Protein AF-A0A3P9Q707-F1 (afdb_monomer)

pLDDT: mean 79.88, std 14.09, range [32.94, 90.94]

Radius of gyration: 13.29 Å; Cα contacts (8 Å, |Δi|>4): 215; chains: 1; bounding box: 40×25×34 Å

InterPro domains:
  IPR003746 Protein of unknown function DUF167 [MF_00634] (20-109)
  IPR003746 Protein of unknown function DUF167 [PF02594] (24-94)
  IPR003746 Protein of unknown function DUF167 [PTHR13420] (4-111)
  IPR003746 Protein of unknown function DUF167 [SM01152] (20-96)
  IPR003746 Protein of unknown function DUF167 [TIGR00251] (25-94)
  IPR036591 YggU-like superfamily [G3DSA:3.30.1200.10] (14-111)
  IPR036591 YggU-like superfamily [SSF69786] (16-109)

Nearest PDB structures (foldseek):
  1n91-assembly1_A  TM=7.896E-01  e=5.442E-08  Escherichia coli O157:H7 str. EDL933
  1yh5-assembly1_A  TM=7.924E-01  e=1.393E-06  Escherichia coli O157:H7 str. EDL933
  8rug-assembly1_B  TM=6.587E-01  e=2.582E+00  Rhizobium etli
  7ou1-assembly1_BBB  TM=6.668E-01  e=3.124E+00  Rhizobium etli CFN 42
  8rua-assembly1_A  TM=6.403E-01  e=3.124E+00  Rhizobium etli

Secondary structure (DSSP, 8-state):
-----------S--SEEE-TTS-EEEEEEEEES-SS-EEEEE-SS-EEEEESS-SSTTHHHHHHHHHHHHHHT--GGGEEEEE-TTSSEEEEEE-SS--HHHHHHHHHHTB-

Mean predicted aligned error: 7.82 Å

Structure (mmCIF, N/CA/C/O backbone):
data_AF-A0A3P9Q707-F1
#
_entry.id   AF-A0A3P9Q707-F1
#
loop_
_atom_site.group_PDB
_atom_site.id
_atom_site.type_symbol
_atom_site.label_atom_id
_atom_site.label_alt_id
_atom_site.label_comp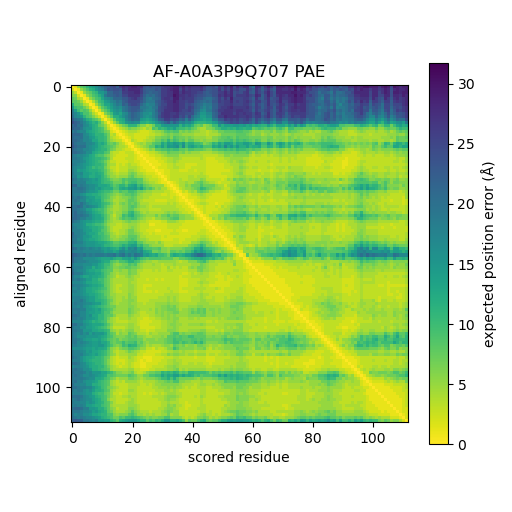_id
_atom_site.label_asym_id
_atom_site.label_entity_id
_atom_site.label_seq_id
_atom_site.pdbx_PDB_ins_code
_atom_site.Cartn_x
_atom_site.Cartn_y
_atom_site.Cartn_z
_atom_site.occupancy
_atom_site.B_iso_or_equiv
_atom_site.auth_seq_id
_atom_site.auth_comp_id
_atom_site.auth_asym_id
_atom_site.auth_atom_id
_atom_site.pdbx_PDB_model_num
ATOM 1 N N . MET A 1 1 ? 28.993 -8.602 8.055 1.00 51.03 1 MET A N 1
ATOM 2 C CA . MET A 1 1 ? 27.644 -8.367 8.637 1.00 51.03 1 MET A CA 1
ATOM 3 C C . MET A 1 1 ? 27.630 -6.947 9.189 1.00 51.03 1 MET A C 1
ATOM 5 O O . MET A 1 1 ? 28.672 -6.602 9.733 1.00 51.03 1 MET A O 1
ATOM 9 N N . PRO A 1 2 ? 26.581 -6.105 9.034 1.00 50.72 2 PRO A N 1
ATOM 10 C CA . PRO A 1 2 ? 25.246 -6.382 9.597 1.00 50.72 2 PRO A CA 1
ATOM 11 C C . PRO A 1 2 ? 24.050 -5.715 8.859 1.00 50.72 2 PRO A C 1
ATOM 13 O O . PRO A 1 2 ? 24.173 -4.650 8.266 1.00 50.72 2 PRO A O 1
ATOM 16 N N . ARG A 1 3 ? 22.828 -6.246 8.982 1.00 32.94 3 ARG A N 1
ATOM 17 C CA . ARG A 1 3 ? 21.624 -5.395 8.921 1.00 32.94 3 ARG A CA 1
ATOM 18 C C . ARG A 1 3 ? 20.714 -5.767 10.079 1.00 32.94 3 ARG A C 1
ATOM 20 O O . ARG A 1 3 ? 20.107 -6.830 10.086 1.00 32.94 3 ARG A O 1
ATOM 27 N N . LYS A 1 4 ? 20.683 -4.862 11.065 1.00 35.31 4 LYS A N 1
ATOM 28 C CA . LYS A 1 4 ? 19.700 -4.798 12.148 1.00 35.31 4 LYS A CA 1
ATOM 29 C C . LYS A 1 4 ? 18.305 -4.965 11.541 1.00 35.31 4 LYS A C 1
ATOM 31 O O . LYS A 1 4 ? 17.790 -4.027 10.937 1.00 35.31 4 LYS A O 1
ATOM 36 N N . GLN A 1 5 ? 17.705 -6.138 11.714 1.00 35.19 5 GLN A N 1
ATOM 37 C CA . GLN A 1 5 ? 16.257 -6.269 11.651 1.00 35.19 5 GLN A CA 1
ATOM 38 C C . GLN A 1 5 ? 15.731 -5.548 12.891 1.00 35.19 5 GLN A C 1
ATOM 40 O O . GLN A 1 5 ? 15.829 -6.046 14.009 1.00 35.19 5 GLN A O 1
ATOM 45 N N . LYS A 1 6 ? 15.285 -4.301 12.713 1.00 39.75 6 LYS A N 1
ATOM 46 C CA . LYS A 1 6 ? 14.453 -3.644 13.717 1.00 39.75 6 LYS A CA 1
ATOM 47 C C . LYS A 1 6 ? 13.097 -4.334 13.663 1.00 39.75 6 LYS A C 1
ATOM 49 O O . LYS A 1 6 ? 12.264 -4.017 12.824 1.00 39.75 6 LYS A O 1
ATOM 54 N N . GLU A 1 7 ? 12.961 -5.300 14.552 1.00 44.69 7 GLU A N 1
ATOM 55 C CA . GLU A 1 7 ? 11.721 -5.861 15.062 1.00 44.69 7 GLU A CA 1
ATOM 56 C C . GLU A 1 7 ? 10.717 -4.728 15.331 1.00 44.69 7 GLU A C 1
ATOM 58 O O . GLU A 1 7 ? 10.901 -3.912 16.240 1.00 44.69 7 GLU A O 1
ATOM 63 N N . VAL A 1 8 ? 9.687 -4.621 14.488 1.00 44.72 8 VAL A N 1
ATOM 64 C CA . VAL A 1 8 ? 8.528 -3.777 14.782 1.00 44.72 8 VAL A CA 1
ATOM 65 C C . VAL A 1 8 ? 7.585 -4.634 15.607 1.00 44.72 8 VAL A C 1
ATOM 67 O O . VAL A 1 8 ? 6.959 -5.566 15.118 1.00 44.72 8 VAL A O 1
ATOM 70 N N . LYS A 1 9 ? 7.565 -4.332 16.900 1.00 43.19 9 LYS A N 1
ATOM 71 C CA . LYS A 1 9 ? 6.734 -4.974 17.905 1.00 43.19 9 LYS A CA 1
ATOM 72 C C . LYS A 1 9 ? 5.286 -4.515 17.734 1.00 43.19 9 LYS A C 1
ATOM 74 O O . LYS A 1 9 ? 4.984 -3.351 17.981 1.00 43.19 9 LYS A O 1
ATOM 79 N N . THR A 1 10 ? 4.401 -5.428 17.357 1.00 44.53 10 THR A N 1
ATOM 80 C CA . THR A 1 10 ? 3.099 -5.621 18.017 1.00 44.53 10 THR A CA 1
ATOM 81 C C . THR A 1 10 ? 2.562 -7.003 17.628 1.00 44.53 10 THR A C 1
ATOM 83 O O . THR A 1 10 ? 2.397 -7.271 16.439 1.00 44.53 10 THR A O 1
ATOM 86 N N . PRO A 1 11 ? 2.361 -7.909 18.597 1.00 54.56 11 PRO A N 1
ATOM 87 C CA . PRO A 1 11 ? 1.630 -9.146 18.372 1.00 54.56 11 PRO A CA 1
ATOM 88 C C . PRO A 1 11 ? 0.121 -8.815 18.274 1.00 54.56 11 PRO A C 1
ATOM 90 O O . PRO A 1 11 ? -0.330 -7.820 18.838 1.00 54.56 11 PRO A O 1
ATOM 93 N N . ASP A 1 12 ? -0.639 -9.609 17.515 1.00 49.50 12 ASP A N 1
ATOM 94 C CA . ASP A 1 12 ? -2.117 -9.689 17.549 1.00 49.50 12 ASP A CA 1
ATOM 95 C C . ASP A 1 12 ? -2.998 -8.718 16.717 1.00 49.50 12 ASP A C 1
ATOM 97 O O . ASP A 1 12 ? -4.205 -8.658 16.950 1.00 49.50 12 ASP A O 1
ATOM 101 N N . SER A 1 13 ? -2.509 -8.012 15.683 1.00 53.62 13 SER A N 1
ATOM 102 C CA . SER A 1 13 ? -3.424 -7.219 14.822 1.00 53.62 13 SER A CA 1
ATOM 103 C C . SER A 1 13 ? -3.055 -7.135 13.335 1.00 53.62 13 SER A C 1
ATOM 105 O O . SER A 1 13 ? -2.656 -6.086 12.844 1.00 53.62 13 SER A O 1
ATOM 107 N N . GLY A 1 14 ? -3.250 -8.247 12.616 1.00 64.31 14 GLY A N 1
ATOM 108 C CA . GLY A 1 14 ? -3.489 -8.282 11.164 1.00 64.31 14 GLY A CA 1
ATOM 109 C C . GLY A 1 14 ? -2.413 -7.687 10.229 1.00 64.31 14 GLY A C 1
ATOM 110 O O . GLY A 1 14 ? -1.386 -7.175 10.663 1.00 64.31 14 GLY A O 1
ATOM 111 N N . PRO A 1 15 ? -2.650 -7.707 8.904 1.00 76.50 15 PRO A N 1
ATOM 112 C CA . PRO A 1 15 ? -1.801 -7.020 7.925 1.00 76.50 15 PRO A CA 1
ATOM 113 C C . PRO A 1 15 ? -2.111 -5.513 7.844 1.00 76.50 15 PRO A C 1
ATOM 115 O O . PRO A 1 15 ? -1.374 -4.757 7.208 1.00 76.50 15 PRO A O 1
ATOM 118 N N . VAL A 1 16 ? -3.214 -5.086 8.467 1.00 84.75 16 VAL A N 1
ATOM 119 C CA . VAL A 1 16 ? -3.745 -3.725 8.457 1.00 84.75 16 VAL A CA 1
ATOM 120 C C . VAL A 1 16 ? -4.038 -3.310 9.898 1.00 84.75 16 VAL A C 1
ATOM 122 O O . VAL A 1 16 ? -4.789 -3.986 10.597 1.00 84.75 16 VAL A O 1
ATOM 125 N N . THR A 1 17 ? -3.468 -2.193 10.341 1.00 83.19 17 THR A N 1
ATOM 126 C CA . THR A 1 17 ? -3.580 -1.692 11.718 1.00 83.19 17 THR A CA 1
ATOM 127 C C . THR A 1 17 ? -4.101 -0.259 11.705 1.00 83.19 17 THR A C 1
ATOM 129 O O . THR A 1 17 ? -3.623 0.558 10.925 1.00 83.19 17 THR A O 1
ATOM 132 N N . ARG A 1 18 ? -5.065 0.087 12.563 1.00 82.94 18 ARG A N 1
ATOM 133 C CA . ARG A 1 18 ? -5.567 1.468 12.678 1.00 82.94 18 ARG A CA 1
ATOM 134 C C . ARG A 1 18 ? -4.813 2.227 13.769 1.00 82.94 18 ARG A C 1
ATOM 136 O O . ARG A 1 18 ? -4.680 1.735 14.887 1.00 82.94 18 ARG A O 1
ATOM 143 N N . ASP A 1 19 ? -4.348 3.427 13.451 1.00 82.19 19 ASP A N 1
ATOM 144 C CA . ASP A 1 19 ? -3.707 4.341 14.391 1.00 82.19 19 ASP A CA 1
ATOM 145 C C . ASP A 1 19 ? -4.747 5.134 15.205 1.00 82.19 19 ASP A C 1
ATOM 147 O O . ASP A 1 19 ? -5.894 5.312 14.786 1.00 82.19 19 ASP A O 1
ATOM 151 N N . LYS A 1 20 ? -4.348 5.653 16.373 1.00 75.50 20 LYS A N 1
ATOM 152 C CA . LYS A 1 20 ? -5.217 6.471 17.245 1.00 75.50 20 LYS A CA 1
ATOM 153 C C . LYS A 1 20 ? -5.692 7.762 16.575 1.00 75.50 20 LYS A C 1
ATOM 155 O O . LYS A 1 20 ? -6.710 8.312 16.977 1.00 75.50 20 LYS A O 1
ATOM 160 N N . THR A 1 21 ? -4.957 8.230 15.571 1.00 75.06 21 THR A N 1
ATOM 161 C CA . THR A 1 21 ? -5.297 9.406 14.760 1.00 75.06 21 THR A CA 1
ATOM 162 C C . THR A 1 21 ? -6.359 9.133 13.690 1.00 75.06 21 THR A C 1
ATOM 164 O O . THR A 1 21 ? -6.837 10.071 13.062 1.00 75.06 21 THR A O 1
ATOM 167 N N . GLY A 1 22 ? -6.763 7.872 13.497 1.00 80.06 22 GLY A N 1
ATOM 168 C CA . GLY A 1 22 ? -7.726 7.466 12.471 1.00 80.06 22 GLY A CA 1
ATOM 169 C C . GLY A 1 22 ? -7.086 7.028 11.154 1.00 80.06 22 GLY A C 1
ATOM 170 O O . GLY A 1 22 ? -7.783 6.460 10.323 1.00 80.06 22 GLY A O 1
ATOM 171 N N . SER A 1 23 ? -5.775 7.211 10.968 1.00 86.62 23 SER A N 1
ATOM 172 C CA . SER A 1 23 ? -5.063 6.682 9.801 1.00 86.62 23 SER A CA 1
ATOM 173 C C . SER A 1 23 ? -4.894 5.161 9.890 1.00 86.62 23 SER A C 1
ATOM 175 O O . SER A 1 23 ? -4.746 4.592 10.971 1.00 86.62 23 SER A O 1
ATOM 177 N N . VAL A 1 24 ? -4.821 4.490 8.748 1.00 89.25 24 VAL A N 1
ATOM 178 C CA . VAL A 1 24 ? -4.593 3.047 8.640 1.00 89.25 24 VAL A CA 1
ATOM 179 C C . VAL A 1 24 ? -3.163 2.773 8.185 1.00 89.25 24 VAL A C 1
ATOM 181 O O . VAL A 1 24 ? -2.648 3.442 7.305 1.00 89.25 24 VAL A O 1
ATOM 184 N N . SER A 1 25 ? -2.497 1.786 8.768 1.00 88.81 25 SER A N 1
ATOM 185 C CA . SER A 1 25 ? -1.169 1.321 8.371 1.00 88.81 25 SER A CA 1
ATOM 186 C C . SER A 1 25 ? -1.274 -0.074 7.773 1.00 88.81 25 SER A C 1
ATOM 188 O O . SER A 1 25 ? -1.869 -0.961 8.374 1.00 88.81 25 SER A O 1
ATOM 190 N N . ILE A 1 26 ? -0.695 -0.272 6.595 1.00 88.50 26 ILE A N 1
ATOM 191 C CA . ILE A 1 26 ? -0.732 -1.525 5.843 1.00 88.50 26 ILE A CA 1
ATOM 192 C C . ILE A 1 26 ? 0.691 -2.049 5.727 1.00 88.50 26 ILE A C 1
ATOM 194 O O . ILE A 1 26 ? 1.575 -1.364 5.206 1.00 88.50 26 ILE A O 1
ATOM 198 N N . THR A 1 27 ? 0.908 -3.279 6.176 1.00 89.25 27 THR A N 1
ATOM 199 C CA . THR A 1 27 ? 2.192 -3.958 6.008 1.00 89.25 27 THR A CA 1
ATOM 200 C C . THR A 1 27 ? 2.218 -4.630 4.643 1.00 89.25 27 THR A C 1
ATOM 202 O O . THR A 1 27 ? 1.455 -5.558 4.376 1.00 89.25 27 THR A O 1
ATOM 205 N N . VAL A 1 28 ? 3.102 -4.155 3.770 1.00 87.69 28 VAL A N 1
ATOM 206 C CA . VAL A 1 28 ? 3.232 -4.601 2.384 1.00 87.69 28 VAL A CA 1
ATOM 207 C C . VAL A 1 28 ? 4.609 -5.202 2.149 1.00 87.69 28 VAL A C 1
ATOM 209 O O . VAL A 1 28 ? 5.632 -4.566 2.388 1.00 87.69 28 VAL A O 1
ATOM 212 N N . HIS A 1 29 ? 4.645 -6.408 1.602 1.00 88.12 29 HIS A N 1
ATOM 213 C CA . HIS A 1 29 ? 5.855 -7.042 1.114 1.00 88.12 29 HIS A CA 1
ATOM 214 C C . HIS A 1 29 ? 5.970 -6.822 -0.396 1.00 88.12 29 HIS A C 1
ATOM 216 O O . HIS A 1 29 ? 5.364 -7.531 -1.200 1.00 88.12 29 HIS A O 1
ATOM 222 N N . ALA A 1 30 ? 6.761 -5.826 -0.784 1.00 85.44 30 ALA A N 1
ATOM 223 C CA . ALA A 1 30 ? 6.983 -5.471 -2.175 1.00 85.44 30 ALA A CA 1
ATOM 224 C C . ALA A 1 30 ? 8.031 -6.388 -2.827 1.00 85.44 30 ALA A C 1
ATOM 226 O O . ALA A 1 30 ? 9.176 -6.467 -2.374 1.00 85.44 30 ALA A O 1
ATOM 227 N N . LYS A 1 31 ? 7.659 -7.028 -3.938 1.00 86.44 31 LYS A N 1
ATOM 228 C CA . LYS A 1 31 ? 8.544 -7.788 -4.829 1.00 86.44 31 LYS A CA 1
ATOM 229 C C . LYS A 1 31 ? 8.752 -7.002 -6.136 1.00 86.44 31 LYS A C 1
ATOM 231 O O . LYS A 1 31 ? 7.936 -7.124 -7.053 1.00 86.44 31 LYS A O 1
ATOM 236 N N . PRO A 1 32 ? 9.795 -6.153 -6.217 1.00 84.69 32 PRO A N 1
ATOM 237 C CA . PRO A 1 32 ? 10.096 -5.386 -7.426 1.00 84.69 32 PRO A CA 1
ATOM 238 C C . PRO A 1 32 ? 10.611 -6.284 -8.559 1.00 84.69 32 PRO A C 1
ATOM 240 O O . PRO A 1 32 ? 11.101 -7.386 -8.307 1.00 84.69 32 PRO A O 1
ATOM 243 N N . GLY A 1 33 ? 10.536 -5.792 -9.798 1.00 81.25 33 GLY A N 1
ATOM 244 C CA . GLY A 1 33 ? 10.987 -6.523 -10.990 1.00 81.25 33 GLY A CA 1
ATOM 245 C C . GLY A 1 33 ? 9.970 -7.533 -11.532 1.00 81.25 33 GLY A C 1
ATOM 246 O O . GLY A 1 33 ? 10.351 -8.510 -12.174 1.00 81.25 33 GLY A O 1
ATOM 247 N N . SER A 1 34 ? 8.681 -7.327 -11.255 1.00 85.69 34 SER A N 1
ATOM 248 C CA . SER A 1 34 ? 7.600 -8.111 -11.866 1.00 85.69 34 SER A CA 1
ATOM 249 C C . SER A 1 34 ? 7.233 -7.570 -13.254 1.00 85.69 34 SER A C 1
ATOM 251 O O . SER A 1 34 ? 7.644 -6.482 -13.635 1.00 85.69 34 SER A O 1
ATOM 253 N N . LYS A 1 35 ? 6.448 -8.317 -14.040 1.00 83.69 35 LYS A N 1
ATOM 254 C CA . LYS A 1 35 ? 5.948 -7.820 -15.340 1.00 83.69 35 LYS A CA 1
ATOM 255 C C . LYS A 1 35 ? 4.870 -6.741 -15.179 1.00 83.69 35 LYS A C 1
ATOM 257 O O . LYS A 1 35 ? 4.802 -5.820 -15.982 1.00 83.69 35 LYS A O 1
ATOM 262 N N . HIS A 1 36 ? 4.048 -6.864 -14.137 1.00 85.88 36 HIS A N 1
ATOM 263 C CA . HIS A 1 36 ? 2.943 -5.960 -13.819 1.00 85.88 36 HIS A CA 1
ATOM 264 C C . HIS A 1 36 ? 2.863 -5.730 -12.304 1.00 85.88 36 HIS A C 1
ATOM 266 O O . HIS A 1 36 ? 3.347 -6.553 -11.520 1.00 85.88 36 HIS A O 1
ATOM 272 N N . SER A 1 37 ? 2.286 -4.593 -11.905 1.00 88.75 37 SER A N 1
ATOM 273 C CA . SER A 1 37 ? 2.047 -4.251 -10.501 1.00 88.75 37 SER A CA 1
ATOM 274 C C . SER A 1 37 ? 0.725 -4.869 -10.054 1.00 88.75 37 SER A C 1
ATOM 276 O O . SER A 1 37 ? -0.317 -4.548 -10.624 1.00 88.75 37 SER A O 1
ATOM 278 N N . SER A 1 38 ? 0.755 -5.802 -9.103 1.00 90.81 38 SER A N 1
ATOM 279 C CA . SER A 1 38 ? -0.435 -6.548 -8.670 1.00 90.81 38 SER A CA 1
ATOM 280 C C . SER A 1 38 ? -0.278 -7.101 -7.255 1.00 90.81 38 SER A C 1
ATOM 282 O O . SER A 1 38 ? 0.834 -7.418 -6.828 1.00 90.81 38 SER A O 1
ATOM 284 N N . ILE A 1 39 ? -1.383 -7.235 -6.520 1.00 90.94 39 ILE A N 1
ATOM 285 C CA . ILE A 1 39 ? -1.398 -7.936 -5.231 1.00 90.94 39 ILE A CA 1
ATOM 286 C C . ILE A 1 39 ? -1.311 -9.435 -5.509 1.00 90.94 39 ILE A C 1
ATOM 288 O O . ILE A 1 39 ? -2.200 -9.998 -6.135 1.00 90.94 39 ILE A O 1
ATOM 292 N N . THR A 1 40 ? -0.235 -10.070 -5.053 1.00 88.06 40 THR A N 1
ATOM 293 C CA . THR A 1 40 ? -0.001 -11.507 -5.262 1.00 88.06 40 THR A CA 1
ATOM 294 C C . THR A 1 40 ? -0.539 -12.359 -4.126 1.00 88.06 40 THR A C 1
ATOM 296 O O . THR A 1 40 ? -0.822 -13.532 -4.321 1.00 88.06 40 THR A O 1
ATOM 299 N N . ASP A 1 41 ? -0.564 -11.808 -2.911 1.00 86.19 41 ASP A N 1
ATOM 300 C CA . ASP A 1 41 ? -0.967 -12.546 -1.717 1.00 86.19 41 ASP A CA 1
ATOM 301 C C . ASP A 1 41 ? -1.496 -11.580 -0.654 1.00 86.19 41 ASP A C 1
ATOM 303 O O . ASP A 1 41 ? -0.940 -10.499 -0.459 1.00 86.19 41 ASP A O 1
ATOM 307 N N . VAL A 1 42 ? -2.562 -11.955 0.049 1.00 86.75 42 VAL A N 1
ATOM 308 C CA . VAL A 1 42 ? -3.104 -11.168 1.166 1.00 86.75 42 VAL A CA 1
ATOM 309 C C . VAL A 1 42 ? -3.175 -12.062 2.393 1.00 86.75 42 VAL A C 1
ATOM 311 O O . VAL A 1 42 ? -4.196 -12.695 2.666 1.00 86.75 42 VAL A O 1
ATOM 314 N N . SER A 1 43 ? -2.076 -12.110 3.140 1.00 81.75 43 SER A N 1
ATOM 315 C CA . SER A 1 43 ? -1.980 -12.897 4.365 1.00 81.75 43 SER A CA 1
ATOM 316 C C . SER A 1 43 ? -2.419 -12.094 5.590 1.00 81.75 43 SER A C 1
ATOM 318 O O . SER A 1 43 ? -2.463 -10.867 5.571 1.00 81.75 43 SER A O 1
ATOM 320 N N . SER A 1 44 ? -2.702 -12.782 6.696 1.00 73.75 44 SER A N 1
ATOM 321 C CA . SER A 1 44 ? -3.051 -12.157 7.979 1.00 73.75 44 SER A CA 1
ATOM 322 C C . SER A 1 44 ? -1.880 -11.419 8.645 1.00 73.75 44 SER A C 1
ATOM 324 O O . SER A 1 44 ? -2.100 -10.720 9.626 1.00 73.75 44 SER A O 1
ATOM 326 N N . GLN A 1 45 ? -0.647 -11.571 8.149 1.00 78.06 45 GLN A N 1
ATOM 327 C CA . GLN A 1 45 ? 0.526 -10.836 8.649 1.00 78.06 45 GLN A CA 1
ATOM 328 C C . GLN A 1 45 ? 0.972 -9.695 7.730 1.00 78.06 45 GLN A C 1
ATOM 330 O O . GLN A 1 45 ? 1.428 -8.663 8.213 1.00 78.06 45 GLN A O 1
ATOM 335 N N . ALA A 1 46 ? 0.890 -9.878 6.411 1.00 85.00 46 ALA A N 1
ATOM 336 C CA . ALA A 1 46 ? 1.340 -8.894 5.433 1.00 85.00 46 ALA A CA 1
ATOM 337 C C . ALA A 1 46 ? 0.683 -9.124 4.069 1.00 85.00 46 ALA A C 1
ATOM 339 O O . ALA A 1 46 ? 0.233 -10.224 3.749 1.00 85.00 46 ALA A O 1
ATOM 340 N N . VAL A 1 47 ? 0.687 -8.077 3.249 1.00 88.56 47 VAL A N 1
ATOM 341 C CA . VAL A 1 47 ? 0.169 -8.086 1.880 1.00 88.56 47 VAL A CA 1
ATOM 342 C C . VAL A 1 47 ? 1.335 -8.212 0.906 1.00 88.56 47 VAL A C 1
ATOM 344 O O . VAL A 1 47 ? 2.170 -7.316 0.815 1.00 88.56 47 VAL A O 1
ATOM 347 N N . GLY A 1 48 ? 1.420 -9.315 0.174 1.00 89.94 48 GLY A N 1
ATOM 348 C CA . GLY A 1 48 ? 2.375 -9.494 -0.912 1.00 89.94 48 GLY A CA 1
ATOM 349 C C . GLY A 1 48 ? 1.961 -8.695 -2.144 1.00 89.94 48 GLY A C 1
ATOM 350 O O . GLY A 1 48 ? 0.885 -8.914 -2.695 1.00 89.94 48 GLY A O 1
ATOM 351 N N . VAL A 1 49 ? 2.827 -7.789 -2.599 1.00 89.62 49 VAL A N 1
ATOM 352 C CA . VAL A 1 49 ? 2.590 -6.974 -3.796 1.00 89.62 49 VAL A CA 1
ATOM 353 C C . VAL A 1 49 ? 3.771 -7.106 -4.742 1.00 89.62 49 VAL A C 1
ATOM 355 O O . VAL A 1 49 ? 4.909 -6.789 -4.397 1.00 89.62 49 VAL A O 1
ATOM 358 N N . SER A 1 50 ? 3.495 -7.548 -5.958 1.00 90.06 50 SER A N 1
ATOM 359 C CA . SER A 1 50 ? 4.431 -7.487 -7.070 1.00 90.06 50 SER A CA 1
ATOM 360 C C . SER A 1 50 ? 4.411 -6.092 -7.668 1.00 90.06 50 SER A C 1
ATOM 362 O O . SER A 1 50 ? 3.347 -5.516 -7.863 1.00 90.06 50 SER A O 1
ATOM 364 N N . ILE A 1 51 ? 5.587 -5.538 -7.953 1.00 89.31 51 ILE A N 1
ATOM 365 C CA . ILE A 1 51 ? 5.722 -4.205 -8.542 1.00 89.31 51 ILE A CA 1
ATOM 366 C C . ILE A 1 51 ? 6.469 -4.332 -9.862 1.00 89.31 51 ILE A C 1
ATOM 368 O O . ILE A 1 51 ? 7.540 -4.945 -9.911 1.00 89.31 51 ILE A O 1
ATOM 372 N N . ALA A 1 52 ? 5.900 -3.749 -10.920 1.00 87.88 52 ALA A N 1
ATOM 373 C CA . ALA A 1 52 ? 6.527 -3.729 -12.238 1.00 87.88 52 ALA A CA 1
ATOM 374 C C . ALA A 1 52 ? 7.781 -2.854 -12.274 1.00 87.88 52 ALA A C 1
ATOM 376 O O . ALA A 1 52 ? 8.775 -3.185 -12.916 1.00 87.88 52 ALA A O 1
ATOM 377 N N . ALA A 1 53 ? 7.732 -1.741 -11.544 1.00 84.81 53 ALA A N 1
ATOM 378 C CA . ALA A 1 53 ? 8.844 -0.821 -11.424 1.00 84.81 53 ALA A CA 1
ATOM 379 C C . ALA A 1 53 ? 10.112 -1.512 -10.873 1.00 84.81 53 ALA A C 1
ATOM 381 O O . ALA A 1 53 ? 10.032 -2.416 -10.022 1.00 84.81 53 ALA A O 1
ATOM 382 N N . PRO A 1 54 ? 11.294 -1.080 -11.341 1.00 78.12 54 PRO A N 1
ATOM 383 C CA . PRO A 1 54 ? 12.566 -1.621 -10.889 1.00 78.12 54 PRO A CA 1
ATOM 384 C C . PRO A 1 54 ? 12.803 -1.328 -9.396 1.00 78.12 54 PRO A C 1
ATOM 386 O O . PRO A 1 54 ? 12.211 -0.406 -8.828 1.00 78.12 54 PRO A O 1
ATOM 389 N N . PRO A 1 55 ? 13.714 -2.072 -8.737 1.00 70.81 55 PRO A N 1
ATOM 390 C CA . PRO A 1 55 ? 14.108 -1.828 -7.348 1.00 70.81 55 PRO A CA 1
ATOM 391 C C . PRO A 1 55 ? 14.909 -0.525 -7.147 1.00 70.81 55 PRO A C 1
ATOM 393 O O . PRO A 1 55 ? 15.501 -0.344 -6.083 1.00 70.81 55 PRO A O 1
ATOM 396 N N . THR A 1 56 ? 14.956 0.367 -8.142 1.00 76.56 56 THR A N 1
ATOM 397 C CA . THR A 1 56 ? 15.574 1.692 -8.043 1.00 76.56 56 THR A CA 1
ATOM 398 C C . THR A 1 56 ? 14.929 2.484 -6.905 1.00 76.56 56 THR A C 1
ATOM 400 O O . THR A 1 56 ? 13.702 2.500 -6.758 1.00 76.56 56 THR A O 1
ATOM 403 N N . ASP A 1 57 ? 15.761 3.132 -6.085 1.00 64.62 57 ASP A N 1
ATOM 404 C CA . ASP A 1 57 ? 15.349 3.894 -4.900 1.00 64.62 57 ASP A CA 1
ATOM 405 C C . ASP A 1 57 ? 14.365 5.010 -5.322 1.00 64.62 57 ASP A C 1
ATOM 407 O O . ASP A 1 57 ? 14.757 6.021 -5.898 1.00 64.62 57 ASP A O 1
ATOM 411 N N . GLY A 1 58 ? 13.061 4.778 -5.117 1.00 71.94 58 GLY A N 1
ATOM 412 C CA . GLY A 1 58 ? 11.980 5.720 -5.447 1.00 71.94 58 GLY A CA 1
ATOM 413 C C . GLY A 1 58 ? 10.957 5.232 -6.481 1.00 71.94 58 GLY A C 1
ATOM 414 O O . GLY A 1 58 ? 9.765 5.493 -6.303 1.00 71.94 58 GLY A O 1
ATOM 415 N N . GLU A 1 59 ? 11.357 4.463 -7.497 1.00 83.75 59 GLU A N 1
ATOM 416 C CA . GLU A 1 59 ? 10.436 4.024 -8.564 1.00 83.75 59 GLU A CA 1
ATOM 417 C C . GLU A 1 59 ? 9.428 2.995 -8.044 1.00 83.75 59 GLU A C 1
ATOM 419 O O . GLU A 1 59 ? 8.217 3.187 -8.157 1.00 83.75 59 GLU A O 1
ATOM 424 N N . ALA A 1 60 ? 9.912 1.963 -7.346 1.00 82.62 60 ALA A N 1
ATOM 425 C CA . ALA A 1 60 ? 9.041 0.986 -6.698 1.00 82.62 60 ALA A CA 1
ATOM 426 C C . ALA A 1 60 ? 8.141 1.607 -5.615 1.00 82.62 60 ALA A C 1
ATOM 428 O O . ALA A 1 60 ? 7.064 1.091 -5.341 1.00 82.62 60 ALA A O 1
ATOM 429 N N . ASN A 1 61 ? 8.568 2.697 -4.969 1.00 84.31 61 ASN A N 1
ATOM 430 C CA . ASN A 1 61 ? 7.749 3.383 -3.963 1.00 84.31 61 ASN A CA 1
ATOM 431 C C . ASN A 1 61 ? 6.608 4.150 -4.634 1.00 84.31 61 ASN A C 1
ATOM 433 O O . ASN A 1 61 ? 5.457 4.016 -4.230 1.00 84.31 61 ASN A O 1
ATOM 437 N N . THR A 1 62 ? 6.933 4.907 -5.681 1.00 86.50 62 THR A N 1
ATOM 438 C CA . THR A 1 62 ? 5.962 5.678 -6.462 1.00 86.50 62 THR A CA 1
ATOM 439 C C . THR A 1 62 ? 4.909 4.768 -7.081 1.00 86.50 62 THR A C 1
ATOM 441 O O . THR A 1 62 ? 3.715 5.040 -6.964 1.00 86.50 62 THR A O 1
ATOM 444 N N . GLU A 1 63 ? 5.342 3.660 -7.684 1.00 88.69 63 GLU A N 1
ATOM 445 C CA . GLU A 1 63 ? 4.428 2.712 -8.313 1.00 88.69 63 GLU A CA 1
ATOM 446 C C . GLU A 1 63 ? 3.562 1.983 -7.280 1.00 88.69 63 GLU A C 1
ATOM 448 O O . GLU A 1 63 ? 2.370 1.803 -7.506 1.00 88.69 63 GLU A O 1
ATOM 453 N N . LEU A 1 64 ? 4.109 1.640 -6.106 1.00 86.75 64 LEU A N 1
ATOM 454 C CA . LEU A 1 64 ? 3.318 1.054 -5.021 1.00 86.75 64 LEU A CA 1
ATOM 455 C C . LEU A 1 64 ? 2.220 2.003 -4.536 1.00 86.75 64 LEU A C 1
ATOM 457 O O . LEU A 1 64 ? 1.073 1.594 -4.382 1.00 86.75 64 LEU A O 1
ATOM 461 N N . VAL A 1 65 ? 2.574 3.267 -4.289 1.00 88.94 65 VAL A N 1
ATOM 462 C CA . VAL A 1 65 ? 1.628 4.294 -3.830 1.00 88.94 65 VAL A CA 1
ATOM 463 C C . VAL A 1 65 ? 0.547 4.523 -4.879 1.00 88.94 65 VAL A C 1
ATOM 465 O O . VAL A 1 65 ? -0.629 4.605 -4.538 1.00 88.94 65 VAL A O 1
ATOM 468 N N . ARG A 1 66 ? 0.930 4.592 -6.157 1.00 89.19 66 ARG A N 1
ATOM 469 C CA . ARG A 1 66 ? -0.015 4.715 -7.267 1.00 89.19 66 ARG A CA 1
ATOM 470 C C . ARG A 1 66 ? -0.950 3.508 -7.340 1.00 89.19 66 ARG A C 1
ATOM 472 O O . ARG A 1 66 ? -2.156 3.702 -7.385 1.00 89.19 66 ARG A O 1
ATOM 479 N N . TYR A 1 67 ? -0.409 2.295 -7.304 1.00 89.62 67 TYR A N 1
ATOM 480 C CA . TYR A 1 67 ? -1.202 1.076 -7.400 1.00 89.62 67 TYR A CA 1
ATOM 481 C C . TYR A 1 67 ? -2.182 0.934 -6.227 1.00 89.62 67 TYR A C 1
ATOM 483 O O . TYR A 1 67 ? -3.363 0.674 -6.433 1.00 89.62 67 TYR A O 1
ATOM 491 N N . LEU A 1 68 ? -1.733 1.196 -4.995 1.00 88.69 68 LEU A N 1
ATOM 492 C CA . LEU A 1 68 ? -2.611 1.198 -3.822 1.00 88.69 68 LEU A CA 1
ATOM 493 C C . LEU A 1 68 ? -3.671 2.304 -3.884 1.00 88.69 68 LEU A C 1
ATOM 495 O O 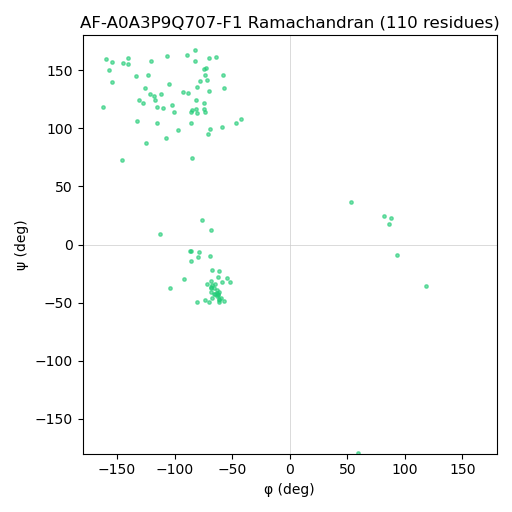. LEU A 1 68 ? -4.785 2.089 -3.420 1.00 88.69 68 LEU A O 1
ATOM 499 N N . ALA A 1 69 ? -3.351 3.467 -4.460 1.00 90.75 69 ALA A N 1
ATOM 500 C CA . ALA A 1 69 ? -4.322 4.540 -4.674 1.00 90.75 69 ALA A CA 1
ATOM 501 C C . ALA A 1 69 ? -5.442 4.101 -5.621 1.00 90.75 69 ALA A C 1
ATOM 503 O O . ALA A 1 69 ? -6.604 4.375 -5.345 1.00 90.75 69 ALA A O 1
ATOM 504 N N . GLU A 1 70 ? -5.100 3.380 -6.691 1.00 89.75 70 GLU A N 1
ATOM 505 C CA . GLU A 1 70 ? -6.073 2.826 -7.636 1.00 89.75 70 GLU A CA 1
ATOM 506 C C . GLU A 1 70 ? -6.925 1.722 -6.985 1.00 89.75 70 GLU A C 1
ATOM 508 O O . GLU A 1 70 ? -8.146 1.772 -7.069 1.00 89.75 70 GLU A O 1
ATOM 513 N N . VAL A 1 71 ? -6.310 0.782 -6.254 1.00 88.94 71 VAL A N 1
ATOM 514 C CA . VAL A 1 71 ? -7.020 -0.321 -5.570 1.00 88.94 71 VAL A CA 1
ATOM 515 C C . VAL A 1 71 ? -7.958 0.172 -4.468 1.00 88.94 71 VAL A C 1
ATOM 517 O O . VAL A 1 71 ? -9.065 -0.337 -4.306 1.00 88.94 71 VAL A O 1
ATOM 520 N N . LEU A 1 72 ? -7.506 1.138 -3.668 1.00 86.81 72 LEU A N 1
ATOM 521 C CA . LEU A 1 72 ? -8.293 1.678 -2.562 1.00 86.81 72 LEU A CA 1
ATOM 522 C C . LEU A 1 72 ? -9.228 2.807 -3.009 1.00 86.81 72 LEU A C 1
ATOM 524 O O . LEU A 1 72 ? -10.029 3.255 -2.195 1.00 86.81 72 LEU A O 1
ATOM 528 N N . GLU A 1 73 ? -9.150 3.240 -4.272 1.00 87.50 73 GLU A N 1
ATOM 529 C CA . GLU A 1 73 ? -9.850 4.411 -4.820 1.00 87.50 73 GLU A CA 1
ATOM 530 C C . GLU A 1 73 ? -9.594 5.691 -4.005 1.00 87.50 73 GLU A C 1
ATOM 532 O O . GLU A 1 73 ? -10.467 6.538 -3.808 1.00 87.50 73 GLU A O 1
ATOM 537 N N . LEU A 1 74 ? -8.367 5.831 -3.501 1.00 88.38 74 LEU A N 1
ATOM 538 C CA . LEU A 1 74 ? -7.941 6.960 -2.682 1.00 88.38 74 LEU A CA 1
ATOM 539 C C . LEU A 1 74 ? -7.015 7.894 -3.451 1.00 88.38 74 LEU A C 1
ATOM 541 O O . LEU A 1 74 ? -6.377 7.541 -4.442 1.00 88.38 74 LEU A O 1
ATOM 545 N N . LYS A 1 75 ? -6.874 9.120 -2.946 1.00 87.69 75 LYS A N 1
ATOM 546 C CA . LYS A 1 75 ? -5.890 10.060 -3.487 1.00 87.69 75 LYS A CA 1
ATOM 547 C C . LYS A 1 75 ? -4.484 9.613 -3.094 1.00 87.69 75 LYS A C 1
ATOM 549 O O . LYS A 1 75 ? -4.237 9.280 -1.940 1.00 87.69 75 LYS A O 1
ATOM 554 N N . LYS A 1 76 ? -3.523 9.761 -4.011 1.00 86.44 76 LYS A N 1
ATOM 555 C CA . LYS A 1 76 ? -2.087 9.545 -3.733 1.00 86.44 76 LYS A CA 1
ATOM 556 C C . LYS A 1 76 ? -1.597 10.338 -2.516 1.00 86.44 76 LYS A C 1
ATOM 558 O O . LYS A 1 76 ? -0.745 9.859 -1.793 1.00 86.44 76 LYS A O 1
ATOM 563 N N . SER A 1 77 ? -2.166 11.519 -2.252 1.00 88.25 77 SER A N 1
ATOM 564 C CA . SER A 1 77 ? -1.821 12.329 -1.072 1.00 88.25 77 SER A CA 1
ATOM 565 C C . SER A 1 77 ? -2.237 11.699 0.261 1.00 88.25 77 SER A C 1
ATOM 567 O O . SER A 1 77 ? -1.685 12.068 1.290 1.00 88.25 77 SER A O 1
ATOM 569 N N . GLN A 1 78 ? -3.212 10.786 0.257 1.00 88.75 78 GLN A N 1
ATOM 570 C CA . GLN A 1 78 ? -3.615 10.040 1.450 1.00 88.75 78 GLN A CA 1
ATOM 571 C C . GLN A 1 78 ? -2.761 8.792 1.654 1.00 88.75 78 GLN A C 1
ATOM 573 O O . GLN A 1 78 ? -2.795 8.212 2.727 1.00 88.75 78 GLN A O 1
ATOM 578 N N . ILE A 1 79 ? -1.990 8.363 0.655 1.00 90.06 79 ILE A N 1
ATOM 579 C CA . ILE A 1 79 ? -1.180 7.151 0.731 1.00 90.06 79 ILE A CA 1
ATOM 580 C C . ILE A 1 79 ? 0.284 7.555 0.774 1.00 90.06 79 ILE A C 1
ATOM 582 O O . ILE A 1 79 ? 0.820 8.145 -0.156 1.00 90.06 79 ILE A O 1
ATOM 586 N N . SER A 1 80 ? 0.950 7.228 1.869 1.00 88.00 80 SER A N 1
ATOM 587 C CA . SER A 1 80 ? 2.347 7.574 2.096 1.00 88.00 80 SER A CA 1
ATOM 588 C C . SER A 1 80 ? 3.112 6.366 2.600 1.00 88.00 80 SER A C 1
ATOM 590 O O . SER A 1 80 ? 2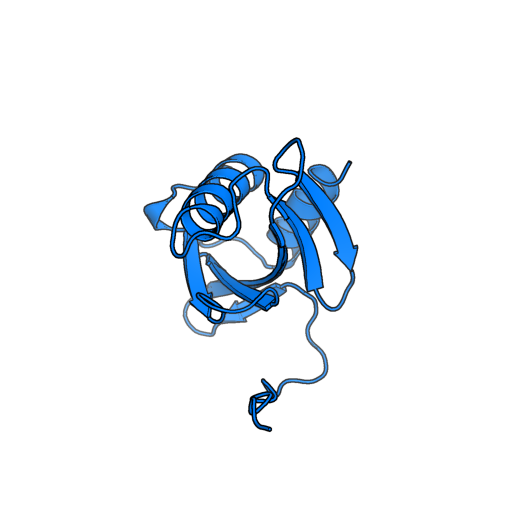.595 5.544 3.349 1.00 88.00 80 SER A O 1
ATOM 592 N N . LEU A 1 81 ? 4.371 6.249 2.200 1.00 87.00 81 LEU A N 1
ATOM 593 C CA . LEU A 1 81 ? 5.247 5.225 2.745 1.00 87.00 81 LEU A CA 1
ATOM 594 C C . LEU A 1 81 ? 5.777 5.692 4.110 1.00 87.00 81 LEU A C 1
ATOM 596 O O . LEU A 1 81 ? 6.545 6.646 4.176 1.00 87.00 81 LEU A O 1
ATOM 600 N N . ASP A 1 82 ? 5.372 5.009 5.180 1.00 86.38 82 ASP A N 1
ATOM 601 C CA . ASP A 1 82 ? 5.799 5.295 6.556 1.00 86.38 82 ASP A CA 1
ATOM 602 C C . ASP A 1 82 ? 7.183 4.697 6.834 1.00 86.38 82 ASP A C 1
ATOM 604 O O . ASP A 1 82 ? 8.101 5.375 7.297 1.00 86.38 82 ASP A O 1
ATOM 608 N N . LYS A 1 83 ? 7.364 3.410 6.504 1.00 82.31 83 LYS A N 1
ATOM 609 C CA . LYS A 1 83 ? 8.617 2.670 6.729 1.00 82.31 83 LYS A CA 1
ATOM 610 C C . LYS A 1 83 ? 8.946 1.748 5.568 1.00 82.31 83 LYS A C 1
ATOM 612 O O . LYS A 1 83 ? 8.086 1.350 4.789 1.00 82.31 83 LYS A O 1
ATOM 617 N N . GLY A 1 84 ? 10.220 1.367 5.490 1.00 77.81 84 GLY A N 1
ATOM 618 C CA . GLY A 1 84 ? 10.688 0.373 4.526 1.00 77.81 84 GLY A CA 1
ATOM 619 C C . GLY A 1 84 ? 11.093 0.940 3.170 1.00 77.81 84 GLY A C 1
ATOM 620 O O . GLY A 1 84 ? 11.160 0.197 2.202 1.00 77.81 84 GLY A O 1
ATOM 621 N N . SER A 1 85 ? 11.443 2.227 3.077 1.00 73.00 85 SER A N 1
ATOM 622 C CA . SER A 1 85 ? 11.838 2.872 1.809 1.00 73.00 85 SER A CA 1
ATOM 623 C C . SER A 1 85 ? 12.980 2.141 1.089 1.00 73.00 85 SER A C 1
ATOM 625 O O . S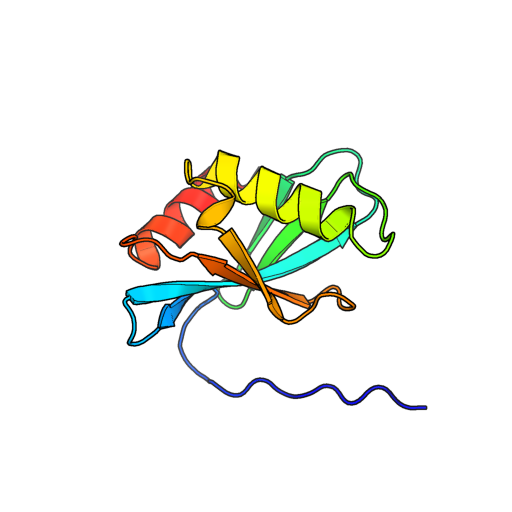ER A 1 85 ? 13.041 2.161 -0.135 1.00 73.00 85 SER A O 1
ATOM 627 N N . ARG A 1 86 ? 13.850 1.468 1.862 1.00 75.25 86 ARG A N 1
ATOM 628 C CA . ARG A 1 86 ? 15.014 0.678 1.415 1.00 75.25 86 ARG A CA 1
ATOM 629 C C . ARG A 1 86 ? 14.883 -0.834 1.655 1.00 75.25 86 ARG A C 1
ATOM 631 O O . ARG A 1 86 ? 15.870 -1.560 1.526 1.00 75.25 86 ARG A O 1
ATOM 638 N N . SER A 1 87 ? 13.701 -1.304 2.051 1.00 78.56 87 SER A N 1
ATOM 639 C CA . SER A 1 87 ? 13.415 -2.716 2.328 1.00 78.56 87 SER A CA 1
ATOM 640 C C . SER A 1 87 ? 12.292 -3.232 1.432 1.00 78.56 87 SER A C 1
ATOM 642 O O . SER A 1 87 ? 11.472 -2.473 0.921 1.00 78.56 87 SER A O 1
ATOM 644 N N . ARG A 1 88 ? 12.256 -4.555 1.251 1.00 77.31 88 ARG A N 1
ATOM 645 C CA . ARG A 1 88 ? 11.115 -5.255 0.640 1.00 77.31 88 ARG A CA 1
ATOM 646 C C . ARG A 1 88 ? 9.870 -5.190 1.525 1.00 77.31 88 ARG A C 1
ATOM 648 O O . ARG A 1 88 ? 8.771 -5.036 1.012 1.00 77.31 88 ARG A O 1
ATOM 655 N N . ASP A 1 89 ? 10.062 -5.227 2.840 1.00 84.69 89 ASP A N 1
ATOM 656 C CA . ASP A 1 89 ? 9.010 -5.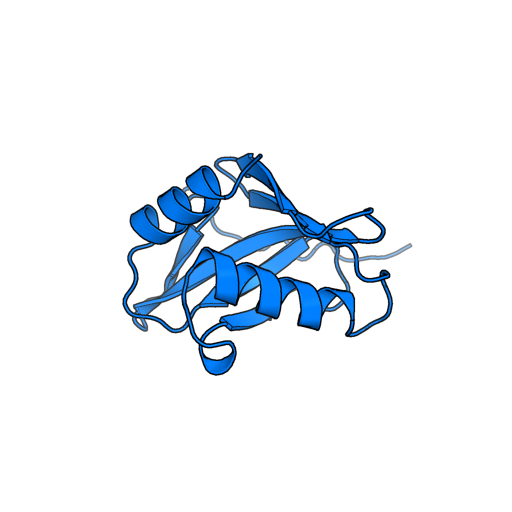009 3.827 1.00 84.69 89 ASP A CA 1
ATOM 657 C C . ASP A 1 89 ? 8.788 -3.507 4.014 1.00 84.69 89 ASP A C 1
ATOM 659 O O . ASP A 1 89 ? 9.689 -2.774 4.441 1.00 84.69 89 ASP A O 1
ATOM 663 N N . LYS A 1 90 ? 7.588 -3.059 3.657 1.00 85.94 90 LYS A N 1
ATOM 664 C CA . LYS A 1 90 ? 7.154 -1.666 3.643 1.00 85.94 90 LYS A CA 1
ATOM 665 C C . LYS A 1 90 ? 5.927 -1.506 4.519 1.00 85.94 90 LYS A C 1
ATOM 667 O O . LYS A 1 90 ? 5.081 -2.389 4.587 1.00 85.94 90 LYS A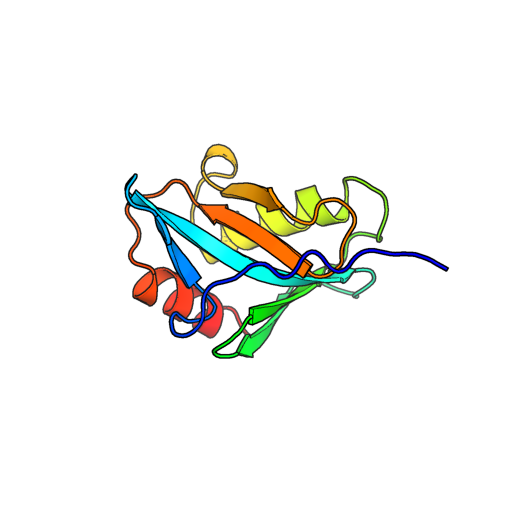 O 1
ATOM 672 N N . VAL A 1 91 ? 5.820 -0.357 5.166 1.00 88.38 91 VAL A N 1
ATOM 673 C CA . VAL A 1 91 ? 4.613 0.038 5.890 1.00 88.38 91 VAL A CA 1
ATOM 674 C C . VAL A 1 91 ? 4.053 1.250 5.179 1.00 88.38 91 VAL A C 1
ATOM 676 O O . VAL A 1 91 ? 4.731 2.272 5.066 1.00 88.38 91 VAL A O 1
ATOM 679 N N . ILE A 1 92 ? 2.841 1.111 4.662 1.00 88.75 92 ILE A N 1
ATOM 680 C CA . ILE A 1 92 ? 2.127 2.165 3.958 1.00 88.75 92 ILE A CA 1
ATOM 681 C C . ILE A 1 92 ? 1.091 2.744 4.901 1.00 88.75 92 ILE A C 1
ATOM 683 O O . ILE A 1 92 ? 0.210 2.033 5.369 1.00 88.75 92 ILE A O 1
ATOM 687 N N . LYS A 1 93 ? 1.198 4.038 5.171 1.00 89.81 93 LYS A N 1
ATOM 688 C CA . LYS A 1 93 ? 0.197 4.791 5.905 1.00 89.81 93 LYS A CA 1
ATOM 689 C C . LYS A 1 93 ? -0.841 5.330 4.928 1.00 89.81 93 LYS A C 1
ATOM 691 O O . LYS A 1 93 ? -0.509 5.937 3.914 1.00 89.81 93 LYS A O 1
ATOM 696 N N . VAL A 1 94 ? -2.095 5.103 5.265 1.00 90.31 94 VAL A N 1
ATOM 697 C CA . VAL A 1 94 ? -3.288 5.544 4.565 1.00 90.31 94 VAL A CA 1
ATOM 698 C C . VAL A 1 94 ? -4.025 6.500 5.490 1.00 90.31 94 VAL A C 1
ATOM 700 O O . VAL A 1 94 ? -4.638 6.100 6.476 1.00 90.31 94 VAL A O 1
ATOM 703 N N . ASP A 1 95 ? -3.933 7.784 5.190 1.00 88.56 95 ASP A N 1
ATOM 704 C CA . ASP A 1 95 ? -4.602 8.856 5.911 1.00 88.56 95 ASP A CA 1
ATOM 705 C C . ASP A 1 95 ? -6.026 9.034 5.374 1.00 88.56 95 ASP A C 1
ATOM 707 O O . ASP A 1 95 ? -6.324 9.917 4.569 1.00 88.56 95 ASP A O 1
ATOM 711 N N . SER A 1 96 ? -6.898 8.100 5.741 1.00 82.50 96 SER A N 1
ATOM 712 C CA . SER A 1 96 ? -8.299 8.087 5.332 1.00 82.50 96 SER A CA 1
ATOM 713 C C . SER A 1 96 ? -9.167 7.546 6.459 1.00 82.50 96 SER A C 1
ATOM 715 O O . SER A 1 96 ? -8.696 6.767 7.280 1.00 82.50 96 SER A O 1
ATOM 717 N N . SER A 1 97 ? -10.449 7.906 6.469 1.00 80.44 97 SER A N 1
ATOM 718 C CA . SER A 1 97 ? -11.440 7.405 7.433 1.00 80.44 97 SER A CA 1
ATOM 719 C C . SER A 1 97 ? -11.912 5.974 7.128 1.00 80.44 97 SER A C 1
ATOM 721 O O . SER A 1 97 ? -13.005 5.598 7.536 1.00 80.44 97 SER A O 1
ATOM 723 N N . LEU A 1 98 ? -11.132 5.196 6.369 1.00 82.00 98 LEU A N 1
ATOM 724 C CA . LEU A 1 98 ? -11.465 3.815 6.034 1.00 82.00 98 LEU A CA 1
ATOM 725 C C . LEU A 1 98 ? -11.175 2.893 7.214 1.00 82.00 98 LEU A C 1
ATOM 727 O O . LEU A 1 98 ? -10.137 3.001 7.868 1.00 82.00 98 LEU A O 1
ATOM 731 N N . ASP A 1 99 ? -12.057 1.926 7.429 1.00 85.06 99 ASP A N 1
ATOM 732 C CA . ASP A 1 99 ? -11.824 0.875 8.405 1.00 85.06 99 ASP A CA 1
ATOM 733 C C . ASP A 1 99 ? -10.769 -0.128 7.914 1.00 85.06 99 ASP A C 1
ATOM 735 O O . ASP A 1 99 ? -10.700 -0.438 6.718 1.00 85.06 99 ASP A O 1
ATOM 739 N N . PRO A 1 100 ? -9.953 -0.686 8.828 1.00 82.94 100 PRO A N 1
ATOM 740 C CA . PRO A 1 100 ? -8.936 -1.671 8.474 1.00 82.94 100 PRO A CA 1
ATOM 741 C C . PRO A 1 100 ? -9.537 -2.915 7.800 1.00 82.94 100 PRO A C 1
ATOM 743 O O . PRO A 1 100 ? -8.908 -3.491 6.913 1.00 82.94 100 PRO A O 1
ATOM 746 N N . GLU A 1 101 ? -10.763 -3.300 8.169 1.00 84.69 101 GLU A N 1
ATOM 747 C CA . GLU A 1 101 ? -11.491 -4.401 7.530 1.00 84.69 101 GLU A CA 1
ATOM 748 C C . GLU A 1 101 ? -11.856 -4.097 6.074 1.00 84.69 101 GLU A C 1
ATOM 750 O O . GLU A 1 101 ? -11.675 -4.950 5.206 1.00 84.69 101 GLU A O 1
ATOM 755 N N . GLU A 1 102 ? -12.318 -2.879 5.781 1.00 87.06 102 GLU A N 1
ATOM 756 C CA . GLU A 1 102 ? -12.690 -2.472 4.423 1.00 87.06 102 GLU A CA 1
ATOM 757 C C . GLU A 1 102 ? -11.451 -2.369 3.526 1.00 87.06 102 GLU A C 1
ATOM 759 O O . GLU A 1 102 ? -11.452 -2.857 2.396 1.00 87.06 102 GLU A O 1
ATOM 764 N N . VAL A 1 103 ? -10.349 -1.822 4.051 1.00 86.69 103 VAL A N 1
ATOM 765 C CA . VAL A 1 103 ? -9.050 -1.814 3.361 1.00 86.69 103 VAL A CA 1
ATOM 766 C C . VAL A 1 103 ? -8.623 -3.239 3.015 1.00 86.69 103 VAL A C 1
ATOM 768 O O . VAL A 1 103 ? -8.278 -3.528 1.871 1.00 86.69 103 VAL A O 1
ATOM 771 N N . LEU A 1 104 ? -8.685 -4.153 3.983 1.00 85.19 104 LEU A N 1
ATOM 772 C CA . LEU A 1 104 ? -8.311 -5.550 3.789 1.00 85.19 104 LEU A CA 1
ATOM 773 C C . LEU A 1 104 ? -9.21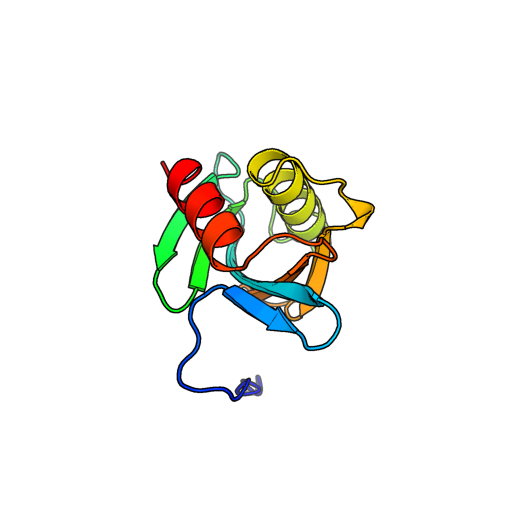6 -6.251 2.768 1.00 85.19 104 LEU A C 1
ATOM 775 O O . LEU A 1 104 ? -8.728 -7.009 1.929 1.00 85.19 104 LEU A O 1
ATOM 779 N N . LYS A 1 105 ? -10.518 -5.964 2.789 1.00 87.56 105 LYS A N 1
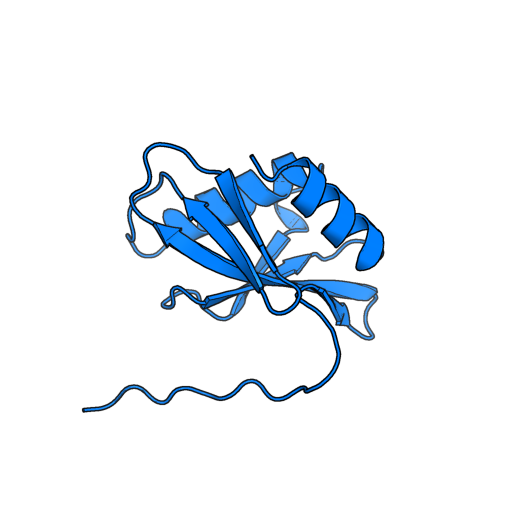ATOM 780 C CA . LYS A 1 105 ? -11.485 -6.466 1.810 1.00 87.56 105 LYS A CA 1
ATOM 781 C C . LYS A 1 105 ? -11.158 -5.986 0.395 1.00 87.56 105 LYS A C 1
ATOM 783 O O . LYS A 1 105 ? -11.104 -6.818 -0.507 1.00 87.56 105 LYS A O 1
ATOM 788 N N . ARG A 1 106 ? -10.871 -4.695 0.203 1.00 88.94 106 ARG A N 1
ATOM 789 C CA . ARG A 1 106 ? -10.473 -4.138 -1.104 1.00 88.94 106 ARG A CA 1
ATOM 790 C C . ARG A 1 106 ? -9.168 -4.743 -1.613 1.00 88.94 106 ARG A C 1
ATOM 792 O O . ARG A 1 106 ? -9.081 -5.129 -2.773 1.00 88.94 106 ARG A O 1
ATOM 799 N N . LEU A 1 107 ? -8.179 -4.912 -0.734 1.00 87.88 107 LEU A N 1
ATOM 800 C CA . LEU A 1 107 ? -6.920 -5.580 -1.078 1.00 87.88 107 LEU A CA 1
ATOM 801 C C . LEU A 1 107 ? -7.145 -7.038 -1.501 1.00 87.88 107 LEU A C 1
ATOM 803 O O . LEU A 1 107 ? -6.545 -7.487 -2.470 1.00 87.88 107 LEU A O 1
ATOM 807 N N . ARG A 1 108 ? -8.034 -7.774 -0.820 1.00 87.44 108 ARG A N 1
ATOM 808 C CA . ARG A 1 108 ? -8.415 -9.140 -1.222 1.00 87.44 108 ARG A CA 1
ATOM 809 C C . ARG A 1 108 ? -9.153 -9.178 -2.555 1.00 87.44 108 ARG A C 1
ATOM 811 O O . ARG A 1 108 ? -8.938 -10.104 -3.320 1.00 87.44 108 ARG A O 1
ATOM 818 N N . GLN A 1 109 ? -10.006 -8.195 -2.832 1.00 87.69 109 GLN A N 1
ATOM 819 C CA . GLN A 1 109 ? -10.704 -8.091 -4.116 1.00 87.69 109 GLN A CA 1
ATOM 820 C C . GLN A 1 109 ? -9.760 -7.760 -5.275 1.00 87.69 109 GLN A C 1
ATOM 822 O O . GLN A 1 109 ? -10.007 -8.184 -6.398 1.00 87.69 109 GLN A O 1
ATOM 827 N N . ALA A 1 110 ? -8.687 -7.019 -5.003 1.00 86.81 110 ALA A N 1
ATOM 828 C CA . ALA A 1 110 ? -7.655 -6.699 -5.981 1.00 86.81 110 ALA A CA 1
ATOM 829 C C . ALA A 1 110 ? -6.545 -7.760 -6.089 1.00 86.81 110 ALA A C 1
ATOM 831 O O . ALA A 1 110 ? -5.679 -7.637 -6.957 1.00 86.81 110 ALA A O 1
ATOM 832 N N . ALA A 1 111 ? -6.549 -8.783 -5.230 1.00 85.44 111 ALA A N 1
ATOM 833 C CA . ALA A 1 111 ? -5.677 -9.941 -5.384 1.00 85.44 111 ALA A CA 1
ATOM 834 C C . ALA A 1 111 ? -6.135 -10.775 -6.589 1.00 85.44 111 ALA A C 1
ATOM 836 O O . ALA A 1 111 ? -7.326 -11.047 -6.747 1.00 85.44 111 ALA A O 1
ATOM 837 N N . SER A 1 112 ? -5.191 -11.156 -7.451 1.00 66.38 112 SER A N 1
ATOM 838 C CA . SER A 1 112 ? -5.412 -12.017 -8.624 1.00 66.38 112 SER A CA 1
ATOM 839 C C . SER A 1 112 ? -4.394 -13.139 -8.682 1.00 66.38 112 SER A C 1
ATOM 841 O O . SER A 1 112 ? -3.244 -12.913 -8.243 1.00 66.38 112 SER A O 1
#

Solvent-accessible surface area (backbone atoms only — not comparable to full-atom values): 6248 Å² total; per-residue (Å²): 138,86,78,86,80,78,79,80,88,72,87,94,58,56,24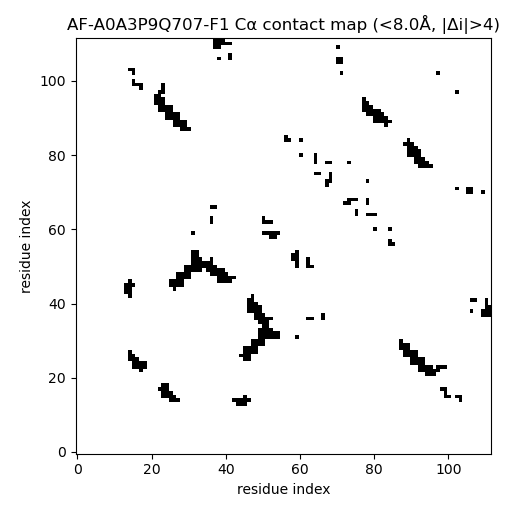,42,38,72,46,98,86,48,30,28,36,34,34,33,37,48,42,56,65,34,94,53,68,44,34,65,42,78,48,68,69,33,29,33,29,32,27,36,39,48,79,53,89,56,49,38,56,53,50,48,37,50,51,51,19,63,62,68,73,45,59,55,91,32,40,44,78,74,42,35,88,93,47,49,58,25,32,36,34,32,62,42,93,60,52,48,67,57,54,51,49,41,53,53,69,58,40,108

Sequence (112 aa):
MPRKQKEVKTPDSGPVTRDKTGSVSITVHAKPGSKHSSITDVSSQAVGVSIAAPPTDGEANTELVRYLAEVLELKKSQISLDKGSRSRDKVIKVDSSLDPEEVLKRLRQAAS

Foldseek 3Di:
DDDDPPDPDDPDAFQWDADPLQKIKGKEQEDECDCDWAFADGDRNHTYIYHPFHLPQPRSQVRVLVVLCVLVVHDSVQWDWPDASPHSTTMIIGNDNDDRVVSSVSNVVRHD

Organism: Poecilia reticulata (NCBI:txid8081)